Protein AF-A0A9J6B4P1-F1 (afdb_monomer_lite)

Secondary structure (DSSP, 8-state):
-HHHHHHHHHHHHHHHHHHHHHHS------PPP---TTTTSHHHHHH-PPPTTEETTTEEPPPHHHHS-S----------SHHHHHHHHHHHHHHHHHHHHHHHHHHHHHHHHHHHHHHHHHHHHHHHH-TT---S-TTS-------------------

Foldseek 3Di:
DVVVVVVVVVVVVVVVVVVVVVVPPPDDDDDDDPDDPCVPPPCCVVVPDDDVQQDPPPGRHDDVCNVVNPPDPVPVPCPPPPVVVVVVVVVVVVVVVVVVVVVVVVVVVVVVVVVVVVVVVVVVVCCVVPVPDPPDPPPPDDPPPPPDDDDDDDDDDDD

pLDDT: mean 70.78, std 17.65, range [36.22, 98.19]

Radius of gyration: 39.56 Å; chains: 1; bounding box: 67×79×97 Å

Structure (mmCIF, N/CA/C/O backbone):
data_AF-A0A9J6B4P1-F1
#
_entry.id   AF-A0A9J6B4P1-F1
#
loop_
_atom_site.group_PDB
_atom_site.id
_atom_site.type_symbol
_atom_site.label_atom_id
_atom_site.label_alt_id
_atom_site.label_comp_id
_atom_site.label_asym_id
_atom_site.label_entity_id
_atom_site.label_seq_id
_atom_site.pdbx_PDB_ins_code
_atom_site.Cartn_x
_atom_site.Cartn_y
_atom_site.Cartn_z
_atom_site.occupancy
_atom_site.B_iso_or_equiv
_atom_site.auth_seq_id
_atom_site.auth_comp_id
_atom_site.auth_asym_id
_atom_site.auth_atom_id
_atom_site.pdbx_PDB_model_num
ATOM 1 N N . SER A 1 1 ? -18.290 -1.880 8.078 1.00 63.41 1 SER A N 1
ATOM 2 C CA . SER A 1 1 ? -18.119 -3.293 7.691 1.00 63.41 1 SER A CA 1
ATOM 3 C C . SER A 1 1 ? -17.611 -3.440 6.252 1.00 63.41 1 SER A C 1
ATOM 5 O O . SER A 1 1 ? -16.430 -3.691 6.088 1.00 63.41 1 SER A O 1
ATOM 7 N N . LYS A 1 2 ? -18.400 -3.127 5.207 1.00 62.31 2 LYS A N 1
ATOM 8 C CA . LYS A 1 2 ? -18.015 -3.304 3.780 1.00 62.31 2 LYS A CA 1
ATOM 9 C C . LYS A 1 2 ? -16.701 -2.644 3.324 1.00 62.31 2 LYS A C 1
ATOM 11 O O . LYS A 1 2 ? -15.990 -3.224 2.518 1.00 62.31 2 LYS A O 1
ATOM 16 N N . ARG A 1 3 ? -16.349 -1.465 3.849 1.00 57.75 3 ARG A N 1
ATOM 17 C CA . ARG A 1 3 ? -15.090 -0.772 3.502 1.00 57.75 3 ARG A CA 1
ATOM 18 C C . ARG A 1 3 ? -13.832 -1.501 3.985 1.00 57.75 3 ARG A C 1
ATOM 20 O O . ARG A 1 3 ? -12.839 -1.511 3.275 1.00 57.75 3 ARG A O 1
ATOM 27 N N . ILE A 1 4 ? -13.906 -2.136 5.154 1.00 68.06 4 ILE A N 1
ATOM 28 C CA . ILE A 1 4 ? -12.784 -2.874 5.753 1.00 68.06 4 ILE A CA 1
ATOM 29 C C . ILE A 1 4 ? -12.574 -4.188 4.997 1.00 68.06 4 ILE A C 1
ATOM 31 O O . ILE A 1 4 ? -11.451 -4.526 4.649 1.00 68.06 4 ILE A O 1
ATOM 35 N N . SER A 1 5 ? -13.666 -4.883 4.661 1.00 73.00 5 SER A N 1
ATOM 36 C CA . SER A 1 5 ? -13.616 -6.100 3.843 1.00 73.00 5 SER A CA 1
ATOM 37 C C . SER A 1 5 ? -13.019 -5.848 2.457 1.00 73.00 5 SER A C 1
ATOM 39 O O . SER A 1 5 ? -12.259 -6.673 1.968 1.00 73.00 5 SER A O 1
ATOM 41 N N . ASN A 1 6 ? -13.328 -4.700 1.844 1.00 70.06 6 ASN A N 1
ATOM 42 C CA . ASN A 1 6 ? -12.792 -4.353 0.530 1.00 70.06 6 ASN A CA 1
ATOM 43 C C . ASN A 1 6 ? -11.282 -4.077 0.595 1.00 70.06 6 ASN A C 1
ATOM 45 O O . ASN A 1 6 ? -10.540 -4.540 -0.255 1.00 70.06 6 ASN A O 1
ATOM 49 N N . TRP A 1 7 ? -10.817 -3.375 1.632 1.00 79.31 7 TRP A N 1
ATOM 50 C CA . TRP A 1 7 ? -9.393 -3.079 1.804 1.00 79.31 7 TRP A CA 1
ATOM 51 C C . TRP A 1 7 ? -8.553 -4.345 2.030 1.00 79.31 7 TRP A C 1
ATOM 53 O O . TRP A 1 7 ? -7.525 -4.513 1.387 1.00 79.31 7 TRP A O 1
ATOM 63 N N . ILE A 1 8 ? -9.038 -5.278 2.858 1.00 79.12 8 ILE A N 1
ATOM 64 C CA . ILE A 1 8 ? -8.377 -6.577 3.080 1.00 79.12 8 ILE A CA 1
ATOM 65 C C . ILE A 1 8 ? -8.261 -7.373 1.771 1.00 79.12 8 ILE A C 1
ATOM 67 O O . ILE A 1 8 ? -7.238 -8.006 1.532 1.00 79.12 8 ILE A O 1
ATOM 71 N N . TYR A 1 9 ? -9.288 -7.317 0.918 1.00 76.81 9 TYR A N 1
ATOM 72 C CA . TYR A 1 9 ? -9.261 -7.964 -0.391 1.0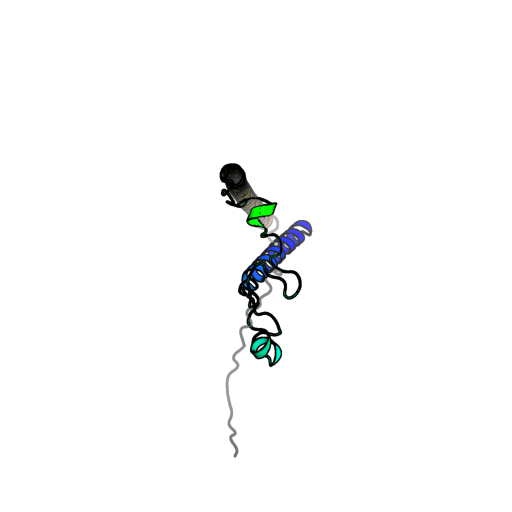0 76.81 9 TYR A CA 1
ATOM 73 C C . TYR A 1 9 ? -8.154 -7.372 -1.276 1.00 76.81 9 TYR A C 1
ATOM 75 O O . TYR A 1 9 ? -7.300 -8.113 -1.737 1.00 76.81 9 TYR A O 1
ATOM 83 N N . TYR A 1 10 ? -8.091 -6.050 -1.452 1.00 76.00 10 TYR A N 1
ATOM 84 C CA . TYR A 1 10 ? -7.055 -5.435 -2.297 1.00 76.00 10 TYR A CA 1
ATOM 85 C C . TYR A 1 10 ? -5.627 -5.739 -1.821 1.00 76.00 10 TYR A C 1
ATOM 87 O O . TYR A 1 10 ? -4.790 -6.130 -2.627 1.00 76.00 10 TYR A O 1
ATOM 95 N N . VAL A 1 11 ? -5.372 -5.657 -0.511 1.00 80.31 11 VAL A N 1
ATOM 96 C CA . VAL A 1 11 ? -4.036 -5.917 0.056 1.00 80.31 11 VAL A CA 1
ATOM 97 C C . VAL A 1 11 ? -3.581 -7.365 -0.171 1.00 80.31 11 VAL A C 1
ATOM 99 O O . VAL A 1 11 ? -2.410 -7.602 -0.450 1.00 80.31 11 VAL A O 1
ATOM 102 N N . PHE A 1 12 ? -4.491 -8.340 -0.074 1.00 81.81 12 PHE A N 1
ATOM 103 C CA . PHE A 1 12 ? -4.149 -9.749 -0.284 1.00 81.81 12 PHE A CA 1
ATOM 104 C C . PHE A 1 12 ? -3.846 -10.059 -1.760 1.00 81.81 12 PHE A C 1
ATOM 106 O O . PHE A 1 12 ? -2.868 -10.736 -2.059 1.00 81.81 12 PHE A O 1
ATOM 113 N N . TYR A 1 13 ? -4.640 -9.510 -2.686 1.00 73.56 13 TYR A N 1
ATOM 114 C CA . TYR A 1 13 ? -4.465 -9.750 -4.123 1.00 73.56 13 TYR A CA 1
ATOM 115 C C . TYR A 1 13 ? -3.193 -9.106 -4.696 1.00 73.56 13 TYR A C 1
ATOM 117 O O . TYR A 1 13 ? -2.545 -9.702 -5.557 1.00 73.56 13 TYR A O 1
ATOM 125 N N . ASP A 1 14 ? -2.804 -7.924 -4.210 1.00 77.50 14 ASP A N 1
ATOM 126 C CA . ASP A 1 14 ? -1.580 -7.257 -4.669 1.00 77.50 14 ASP A CA 1
ATOM 127 C C . ASP A 1 14 ? -0.314 -8.030 -4.258 1.00 77.50 14 ASP A C 1
ATOM 129 O O . ASP A 1 14 ? 0.643 -8.120 -5.032 1.00 77.50 14 ASP A O 1
ATOM 133 N N . GLN A 1 15 ? -0.316 -8.648 -3.071 1.00 75.62 15 GLN A N 1
ATOM 134 C CA . GLN A 1 15 ? 0.819 -9.429 -2.575 1.00 75.62 15 GLN A CA 1
ATOM 135 C C . GLN A 1 15 ? 1.076 -10.687 -3.422 1.00 75.62 15 GLN A C 1
ATOM 137 O O . GLN A 1 15 ? 2.231 -11.010 -3.714 1.00 75.62 15 GLN A O 1
ATOM 142 N N . ASP A 1 16 ? 0.018 -11.376 -3.853 1.00 77.62 16 ASP A N 1
ATOM 143 C CA . ASP A 1 16 ? 0.119 -12.600 -4.657 1.00 77.62 16 ASP A CA 1
ATOM 144 C C . ASP A 1 16 ? 0.665 -12.323 -6.069 1.00 77.62 16 ASP A C 1
ATOM 146 O O . ASP A 1 16 ? 1.534 -13.048 -6.560 1.00 77.62 16 ASP A O 1
ATOM 150 N N . MET A 1 17 ? 0.228 -11.228 -6.698 1.00 75.00 17 MET A N 1
ATOM 151 C CA . MET A 1 17 ? 0.654 -10.845 -8.050 1.00 75.00 17 MET A CA 1
ATOM 152 C C . MET A 1 17 ? 2.141 -10.443 -8.109 1.00 75.00 17 MET A C 1
ATOM 154 O O . MET A 1 17 ? 2.836 -10.705 -9.095 1.00 75.00 17 MET A O 1
ATOM 158 N N . ILE A 1 18 ? 2.661 -9.830 -7.039 1.00 75.50 18 ILE A N 1
ATOM 159 C CA . ILE A 1 18 ? 4.087 -9.488 -6.919 1.00 75.50 18 ILE A CA 1
ATOM 160 C C . ILE A 1 18 ? 4.937 -10.758 -6.787 1.00 75.50 18 ILE A C 1
ATOM 162 O O . ILE A 1 18 ? 5.970 -10.878 -7.449 1.00 75.50 18 ILE A O 1
ATOM 166 N N . ASN A 1 19 ? 4.486 -11.727 -5.989 1.00 74.81 19 ASN A N 1
ATOM 167 C CA . ASN A 1 19 ? 5.190 -12.994 -5.790 1.00 74.81 19 ASN A CA 1
ATOM 168 C C . ASN A 1 19 ? 5.258 -13.831 -7.084 1.00 74.81 19 ASN A C 1
ATOM 170 O O . ASN A 1 19 ? 6.293 -14.432 -7.374 1.00 74.81 19 ASN A O 1
ATOM 174 N N . GLU A 1 20 ? 4.193 -13.833 -7.893 1.00 73.44 20 GLU A N 1
ATOM 175 C CA . GLU A 1 20 ? 4.150 -14.523 -9.191 1.00 73.44 20 GLU A CA 1
ATOM 176 C C . GLU A 1 20 ? 5.164 -13.938 -10.190 1.00 73.44 20 GLU A C 1
ATOM 178 O O . GLU A 1 20 ? 5.909 -14.670 -10.848 1.00 73.44 20 GLU A O 1
ATOM 183 N N . ARG A 1 21 ? 5.242 -12.603 -10.282 1.00 72.38 21 ARG A N 1
ATOM 184 C CA . ARG A 1 21 ? 6.116 -11.912 -11.242 1.00 72.38 21 ARG A CA 1
ATOM 185 C C . ARG A 1 21 ? 7.603 -12.160 -10.981 1.00 72.38 21 ARG A C 1
ATOM 187 O O . ARG A 1 21 ? 8.380 -12.232 -11.931 1.00 72.38 21 ARG A O 1
ATOM 194 N N . MET A 1 22 ? 7.996 -12.297 -9.716 1.00 63.53 22 MET A N 1
ATOM 195 C CA . MET A 1 22 ? 9.394 -12.523 -9.333 1.00 63.53 22 MET A CA 1
ATOM 196 C C . MET A 1 22 ? 9.878 -13.946 -9.649 1.00 63.53 22 MET A C 1
ATOM 198 O O . MET A 1 22 ? 11.074 -14.148 -9.834 1.00 63.53 22 MET A O 1
ATOM 202 N N . ASN A 1 23 ? 8.970 -14.918 -9.773 1.00 64.81 23 ASN A N 1
ATOM 203 C CA . ASN A 1 23 ? 9.303 -16.317 -10.062 1.00 64.81 23 ASN A CA 1
ATOM 204 C C . ASN A 1 23 ? 9.567 -16.577 -11.565 1.00 64.81 23 ASN A C 1
ATOM 206 O O . ASN A 1 23 ? 10.313 -17.476 -11.934 1.00 64.81 23 ASN A O 1
ATOM 210 N N . ASN A 1 24 ? 9.001 -15.759 -12.458 1.00 63.06 24 ASN A N 1
ATOM 211 C CA . ASN A 1 24 ? 9.006 -16.025 -13.904 1.00 63.06 24 ASN A CA 1
ATOM 212 C C . ASN A 1 24 ? 10.179 -15.395 -14.684 1.00 63.06 24 ASN A C 1
ATOM 214 O O . ASN A 1 24 ? 10.224 -15.508 -15.908 1.00 63.06 24 ASN A O 1
ATOM 218 N N . ASN A 1 25 ? 11.119 -14.712 -14.021 1.00 58.91 25 ASN A N 1
ATOM 219 C CA . ASN A 1 25 ? 12.118 -13.874 -14.701 1.00 58.91 25 ASN A CA 1
ATOM 220 C C . ASN A 1 25 ? 13.474 -14.566 -14.985 1.00 58.91 25 ASN A C 1
A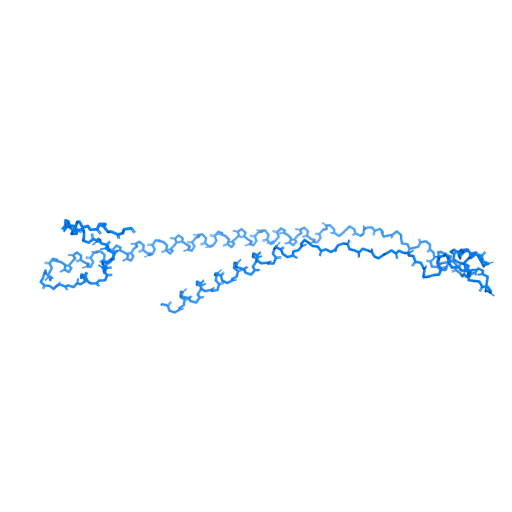TOM 222 O O . ASN A 1 25 ? 14.396 -13.923 -15.486 1.00 58.91 25 ASN A O 1
ATOM 226 N N . GLU A 1 26 ? 13.612 -15.869 -14.717 1.00 55.44 26 GLU A N 1
ATOM 227 C CA . GLU A 1 26 ? 14.833 -16.647 -14.989 1.00 55.44 26 GLU A CA 1
ATOM 228 C C . GLU A 1 26 ? 14.751 -17.463 -16.294 1.00 55.44 26 GLU A C 1
ATOM 230 O O . GLU A 1 26 ? 14.746 -18.691 -16.266 1.00 55.44 26 GLU A O 1
ATOM 235 N N . ARG A 1 27 ? 14.697 -16.809 -17.464 1.00 54.69 27 ARG A N 1
ATOM 236 C CA . ARG A 1 27 ? 15.262 -17.340 -18.731 1.00 54.69 27 ARG A CA 1
ATOM 237 C C . ARG A 1 27 ? 14.957 -16.425 -19.909 1.00 54.69 27 ARG A C 1
ATOM 239 O O . ARG A 1 27 ? 13.808 -16.324 -20.316 1.00 54.69 27 ARG A O 1
ATOM 246 N N . SER A 1 28 ? 16.001 -15.861 -20.517 1.00 52.00 28 SER A N 1
ATOM 247 C CA . SER A 1 28 ? 16.189 -15.854 -21.979 1.00 52.00 28 SER A CA 1
ATOM 248 C C . SER A 1 28 ? 17.413 -15.004 -22.342 1.00 52.00 28 SER A C 1
ATOM 250 O O . SER A 1 28 ? 17.303 -13.809 -22.609 1.00 52.00 28 SER A O 1
ATOM 252 N N . THR A 1 29 ? 18.588 -15.629 -22.388 1.00 48.88 29 THR A N 1
ATOM 253 C CA . THR A 1 29 ? 19.762 -15.102 -23.101 1.00 48.88 29 THR A CA 1
ATOM 254 C C . THR A 1 29 ? 20.108 -16.062 -24.230 1.00 48.88 29 THR A C 1
ATOM 256 O O . THR A 1 29 ? 21.041 -16.846 -24.102 1.00 48.88 29 THR A O 1
ATOM 259 N N . ASP A 1 30 ? 19.352 -15.998 -25.326 1.00 48.00 30 ASP A N 1
ATOM 260 C CA . ASP A 1 30 ? 19.712 -16.645 -26.590 1.00 48.00 30 ASP A CA 1
ATOM 261 C C . ASP A 1 30 ? 20.054 -15.550 -27.610 1.00 48.00 30 ASP A C 1
ATOM 263 O O . ASP A 1 30 ? 19.179 -14.924 -28.209 1.00 48.00 30 ASP A O 1
ATOM 267 N N . GLN A 1 31 ? 21.350 -15.276 -27.785 1.00 49.50 31 GLN A N 1
ATOM 268 C CA . GLN A 1 31 ? 21.839 -14.563 -28.967 1.00 49.50 31 GLN A CA 1
ATOM 269 C C . GLN A 1 31 ? 21.919 -15.548 -30.145 1.00 49.50 31 GLN A C 1
ATOM 271 O O . GLN A 1 31 ? 22.448 -16.648 -29.973 1.00 49.50 31 GLN A O 1
ATOM 276 N N . PRO A 1 32 ? 21.450 -15.182 -31.351 1.00 49.97 32 PRO A N 1
ATOM 277 C CA . PRO A 1 32 ? 21.533 -16.071 -32.500 1.00 49.97 32 PRO A CA 1
ATOM 278 C C . PRO A 1 32 ? 22.982 -16.176 -33.016 1.00 49.97 32 PRO A C 1
ATOM 280 O O . PRO A 1 32 ? 23.708 -15.176 -33.015 1.00 49.97 32 PRO A O 1
ATOM 283 N N . PRO A 1 33 ? 23.415 -17.350 -33.514 1.00 55.28 33 PRO A N 1
ATOM 284 C CA . PRO A 1 33 ? 24.730 -17.508 -34.122 1.00 55.28 33 PRO A CA 1
ATOM 285 C C . PRO A 1 33 ? 24.854 -16.654 -35.386 1.00 55.28 33 PRO A C 1
ATOM 287 O O . PRO A 1 33 ? 24.017 -16.719 -36.286 1.00 55.28 33 PRO A O 1
ATOM 290 N N . GLN A 1 34 ? 25.940 -15.893 -35.487 1.00 57.50 34 GLN A N 1
ATOM 291 C CA . GLN A 1 34 ? 26.285 -15.072 -36.647 1.00 57.50 34 GLN A CA 1
ATOM 292 C C . GLN A 1 34 ? 26.870 -15.929 -37.788 1.00 57.50 34 GLN A C 1
ATOM 294 O O . GLN A 1 34 ? 27.974 -15.672 -38.255 1.00 57.50 34 GLN A O 1
ATOM 299 N N . ASN A 1 35 ? 26.158 -16.971 -38.223 1.00 59.97 35 ASN A N 1
ATOM 300 C CA . ASN A 1 35 ? 26.595 -17.849 -39.311 1.00 59.97 35 ASN A CA 1
ATOM 301 C C . ASN A 1 35 ? 25.700 -17.646 -40.539 1.00 59.97 35 ASN A C 1
ATOM 303 O O . ASN A 1 35 ? 24.478 -17.755 -40.460 1.00 59.97 35 ASN A O 1
ATOM 307 N N . VAL A 1 36 ? 26.318 -17.326 -41.678 1.00 60.66 36 VAL A N 1
ATOM 308 C CA . VAL A 1 36 ? 25.631 -17.162 -42.967 1.00 60.66 36 VAL A CA 1
ATOM 309 C C . VAL A 1 36 ? 25.229 -18.529 -43.535 1.00 60.66 36 VAL A C 1
ATOM 311 O O . VAL A 1 36 ? 25.993 -19.486 -43.460 1.00 60.66 36 VAL A O 1
ATOM 314 N N . SER A 1 37 ? 24.031 -18.625 -44.120 1.00 66.06 37 SER A N 1
ATOM 315 C CA . SER A 1 37 ? 23.377 -19.894 -44.504 1.00 66.06 37 SER A CA 1
ATOM 316 C C . SER A 1 37 ? 24.125 -20.758 -45.539 1.00 66.06 37 SER A C 1
ATOM 318 O O . SER A 1 37 ? 23.737 -21.904 -45.747 1.00 66.06 37 SER A O 1
ATOM 320 N N . TRP A 1 38 ? 25.148 -20.224 -46.204 1.00 66.56 38 TRP A N 1
ATOM 321 C CA . TRP A 1 38 ? 25.919 -20.879 -47.277 1.00 66.56 38 TRP A CA 1
ATOM 322 C C . TRP A 1 38 ? 27.349 -21.249 -46.849 1.00 66.56 38 TRP A C 1
ATOM 324 O O . TRP A 1 38 ? 28.128 -21.775 -47.644 1.00 66.56 38 TRP A O 1
ATOM 334 N N . GLU A 1 39 ? 27.734 -20.972 -45.600 1.00 66.75 39 GLU A N 1
ATOM 335 C CA . GLU A 1 39 ? 29.054 -21.344 -45.088 1.00 66.75 39 GLU A CA 1
ATOM 336 C C . GLU A 1 39 ? 29.184 -22.881 -45.059 1.00 66.75 39 GLU A C 1
ATOM 338 O O . GLU A 1 39 ? 28.521 -23.560 -44.277 1.00 66.75 39 GLU A O 1
ATOM 343 N N . GLY A 1 40 ? 30.032 -23.435 -45.931 1.00 72.19 40 GLY A N 1
ATOM 344 C CA . GLY A 1 40 ? 30.324 -24.875 -45.998 1.00 72.19 40 GLY A CA 1
ATOM 345 C C . GLY A 1 40 ? 29.644 -25.639 -47.139 1.00 72.19 40 GLY A C 1
ATOM 346 O O . GLY A 1 40 ? 29.814 -26.855 -47.229 1.00 72.19 40 GLY A O 1
ATOM 347 N N . ASP A 1 41 ? 28.908 -24.961 -48.021 1.00 75.00 41 ASP A N 1
ATOM 348 C CA . ASP A 1 41 ? 28.325 -25.584 -49.209 1.00 75.00 41 ASP A CA 1
ATOM 349 C C . ASP A 1 41 ? 29.317 -25.689 -50.394 1.00 75.00 41 ASP A C 1
ATOM 351 O O . ASP A 1 41 ? 30.469 -25.246 -50.356 1.00 75.00 41 ASP A O 1
ATOM 355 N N . MET A 1 42 ? 28.883 -26.318 -51.491 1.00 77.12 42 MET A N 1
ATOM 356 C CA . MET A 1 42 ? 29.713 -26.468 -52.694 1.00 77.12 42 MET A CA 1
ATOM 357 C C . MET A 1 42 ? 30.126 -25.110 -53.293 1.00 77.12 42 MET A C 1
ATOM 359 O O . MET A 1 42 ? 31.201 -24.999 -53.890 1.00 77.12 42 MET A O 1
ATOM 363 N N . TYR A 1 43 ? 29.303 -24.073 -53.119 1.00 72.19 43 TYR A N 1
ATOM 364 C CA . TYR A 1 43 ? 29.569 -22.734 -53.630 1.00 72.19 43 TYR A CA 1
ATOM 365 C C . TYR A 1 43 ? 30.634 -22.014 -52.799 1.00 72.19 43 TYR A C 1
ATOM 367 O O . TYR A 1 43 ? 31.472 -21.326 -53.387 1.00 72.19 43 TYR A O 1
ATOM 375 N N . SER A 1 44 ? 30.690 -22.220 -51.479 1.00 74.94 44 SER A N 1
ATOM 376 C CA . SER A 1 44 ? 31.757 -21.674 -50.631 1.00 74.94 44 SER A CA 1
ATOM 377 C C . SER A 1 44 ? 33.127 -22.265 -50.984 1.00 74.94 44 SER A C 1
ATOM 379 O O . SER A 1 44 ? 34.128 -21.550 -50.967 1.00 74.94 44 SER A O 1
ATOM 381 N N . LYS A 1 45 ? 33.188 -23.535 -51.414 1.00 76.31 45 LYS A N 1
ATOM 382 C CA . LYS A 1 45 ? 34.439 -24.177 -51.858 1.00 76.31 45 LYS A CA 1
ATOM 383 C C . LYS A 1 45 ? 34.969 -23.620 -53.180 1.00 76.31 45 LYS A C 1
ATOM 385 O O . LYS A 1 45 ? 36.178 -23.473 -53.339 1.00 76.31 45 LYS A O 1
ATOM 390 N N . VAL A 1 46 ? 34.079 -23.341 -54.133 1.00 74.12 46 VAL A N 1
ATOM 391 C CA . VAL A 1 46 ? 34.464 -22.834 -55.462 1.00 74.12 46 VAL A CA 1
ATOM 392 C C . VAL A 1 46 ? 34.736 -21.335 -55.423 1.00 74.12 46 VAL A C 1
ATOM 394 O O . VAL A 1 46 ? 35.681 -20.857 -56.045 1.00 74.12 46 VAL A O 1
ATOM 397 N N . LEU A 1 47 ? 33.906 -20.584 -54.701 1.00 72.56 47 LEU A N 1
ATOM 398 C CA . LEU A 1 47 ? 33.937 -19.128 -54.726 1.00 72.56 47 LEU A CA 1
ATOM 399 C C . LEU A 1 47 ? 34.679 -18.506 -53.529 1.00 72.56 47 LEU A C 1
ATOM 401 O O . LEU A 1 47 ? 34.914 -17.293 -53.523 1.00 72.56 47 LEU A O 1
ATOM 405 N N . GLY A 1 48 ? 35.043 -19.318 -52.534 1.00 73.38 48 GLY A N 1
ATOM 406 C CA . GLY A 1 48 ? 35.715 -18.903 -51.305 1.00 73.38 48 GLY A CA 1
ATOM 407 C C . GLY A 1 48 ? 34.828 -18.092 -50.355 1.00 73.38 48 GLY A C 1
ATOM 408 O O . GLY A 1 48 ? 33.719 -17.672 -50.700 1.00 73.38 48 GLY A O 1
ATOM 409 N N . ASN A 1 49 ? 35.353 -17.836 -49.155 1.00 73.19 49 ASN A N 1
ATOM 410 C CA . ASN A 1 49 ? 34.690 -17.017 -48.141 1.00 73.19 49 ASN A CA 1
ATOM 411 C C . ASN A 1 49 ? 34.606 -15.549 -48.583 1.00 73.19 49 ASN A C 1
ATOM 413 O O . ASN A 1 49 ? 35.554 -14.991 -49.148 1.00 73.19 49 ASN A O 1
ATOM 417 N N . GLU A 1 50 ? 33.474 -14.910 -48.297 1.00 70.31 50 GLU A N 1
ATOM 418 C CA . GLU A 1 50 ? 33.280 -13.491 -48.582 1.00 70.31 50 GLU A CA 1
ATOM 419 C C . GLU A 1 50 ? 34.122 -12.633 -47.625 1.00 70.31 50 GLU A C 1
ATOM 421 O O . GLU A 1 50 ? 34.156 -12.852 -46.412 1.00 70.31 50 GLU A O 1
ATOM 426 N N . LYS A 1 51 ? 34.850 -11.653 -48.172 1.00 70.50 51 LYS A N 1
ATOM 427 C CA . LYS A 1 51 ? 35.668 -10.730 -47.375 1.00 70.50 51 LYS A CA 1
ATOM 428 C C . LYS A 1 51 ? 34.817 -9.527 -46.988 1.00 70.50 51 LYS A C 1
ATOM 430 O O . LYS A 1 51 ? 34.107 -8.977 -47.825 1.00 70.50 51 LYS A O 1
ATOM 435 N N . ARG A 1 52 ? 34.918 -9.067 -45.737 1.00 67.00 52 ARG A N 1
ATOM 436 C CA . ARG A 1 52 ? 34.191 -7.869 -45.277 1.00 67.00 52 ARG A CA 1
ATOM 437 C C . ARG A 1 52 ? 34.479 -6.683 -46.207 1.00 67.00 52 ARG A C 1
ATOM 439 O O . ARG A 1 52 ? 35.640 -6.362 -46.447 1.00 67.00 52 ARG A O 1
ATOM 446 N N . GLY A 1 53 ? 33.422 -6.053 -46.718 1.00 67.12 53 GLY A N 1
ATOM 447 C CA . GLY A 1 53 ? 33.518 -4.924 -47.651 1.00 67.12 53 GLY A CA 1
ATOM 448 C C . GLY A 1 53 ? 33.784 -5.305 -49.112 1.00 67.12 53 GLY A C 1
ATOM 449 O O . GLY A 1 53 ? 33.954 -4.413 -49.933 1.00 67.12 53 GLY A O 1
ATOM 450 N N . TYR A 1 54 ? 33.808 -6.592 -49.467 1.00 66.62 54 TYR A N 1
ATOM 451 C CA . TYR A 1 54 ? 33.925 -7.050 -50.853 1.00 66.62 54 TYR A CA 1
ATOM 452 C C . TYR A 1 54 ? 32.637 -7.735 -51.283 1.00 66.62 54 TYR A C 1
ATOM 454 O O . TYR A 1 54 ? 32.300 -8.781 -50.740 1.00 66.62 54 TYR A O 1
ATOM 462 N N . VAL A 1 55 ? 31.970 -7.185 -52.297 1.00 70.69 55 VAL A N 1
ATOM 463 C CA . VAL A 1 55 ? 30.830 -7.848 -52.938 1.00 70.69 55 VAL A CA 1
ATOM 464 C C . VAL A 1 55 ? 31.331 -8.515 -54.215 1.00 70.69 55 VAL A C 1
ATOM 466 O O . VAL A 1 55 ? 31.908 -7.867 -55.097 1.00 70.69 55 VAL A O 1
ATOM 469 N N . ARG A 1 56 ? 31.151 -9.837 -54.316 1.00 71.94 56 ARG A N 1
ATOM 470 C CA . ARG A 1 56 ? 31.619 -10.624 -55.468 1.00 71.94 56 ARG A CA 1
ATOM 471 C C . ARG A 1 56 ? 31.016 -10.069 -56.768 1.00 71.94 56 ARG A C 1
ATOM 473 O O . ARG A 1 56 ? 29.810 -9.896 -56.871 1.00 71.94 56 ARG A O 1
ATOM 480 N N . GLY A 1 57 ? 31.867 -9.781 -57.754 1.00 69.00 57 GLY A N 1
ATOM 481 C CA . GLY A 1 57 ? 31.463 -9.211 -59.049 1.00 69.00 57 GLY A CA 1
ATOM 482 C C . GLY A 1 57 ? 31.334 -7.683 -59.092 1.00 69.00 57 GLY A C 1
ATOM 483 O O . GLY A 1 57 ? 31.242 -7.136 -60.184 1.00 69.00 57 GLY A O 1
ATOM 484 N N . LEU A 1 58 ? 31.385 -6.992 -57.945 1.00 69.56 58 LEU A N 1
ATOM 485 C CA . LEU A 1 58 ? 31.258 -5.527 -57.861 1.00 69.56 58 LEU A CA 1
ATOM 486 C C . LEU A 1 58 ? 32.501 -4.831 -57.274 1.00 69.56 58 LEU A C 1
ATOM 488 O O . LEU A 1 58 ? 32.624 -3.613 -57.367 1.00 69.56 58 LEU A O 1
ATOM 492 N N . GLY A 1 59 ? 33.448 -5.594 -56.718 1.00 68.81 59 GLY A N 1
ATOM 493 C CA . GLY A 1 59 ? 34.699 -5.072 -56.163 1.00 68.81 59 GLY A CA 1
ATOM 494 C C . GLY A 1 59 ? 34.583 -4.675 -54.688 1.00 68.81 59 GLY A C 1
ATOM 495 O O . GLY A 1 59 ? 33.745 -5.200 -53.951 1.00 68.81 59 GLY A O 1
ATOM 496 N N . LEU A 1 60 ? 35.475 -3.783 -54.246 1.00 68.69 60 LEU A N 1
ATOM 497 C CA . LEU A 1 60 ? 35.416 -3.176 -52.917 1.00 68.69 60 LEU A CA 1
ATOM 498 C C . LEU A 1 60 ? 34.156 -2.314 -52.820 1.00 68.69 60 LEU A C 1
ATOM 500 O O . LEU A 1 60 ? 34.095 -1.224 -53.388 1.00 68.69 60 LEU A O 1
ATOM 504 N N . GLY A 1 61 ? 33.159 -2.807 -52.092 1.00 67.19 61 GLY A N 1
ATOM 505 C CA . GLY A 1 61 ? 32.069 -1.968 -51.627 1.00 67.19 61 GLY A CA 1
ATOM 506 C C . GLY A 1 61 ? 32.629 -0.906 -50.680 1.00 67.19 61 GLY A C 1
ATOM 507 O O . GLY A 1 61 ? 33.660 -1.124 -50.033 1.00 67.19 61 GLY A O 1
ATOM 508 N N . PRO A 1 62 ? 31.996 0.268 -50.593 1.00 63.81 62 PRO A N 1
ATOM 509 C CA . PRO A 1 62 ? 32.498 1.312 -49.725 1.00 63.81 62 PRO A CA 1
ATOM 510 C C . PRO A 1 62 ? 32.549 0.814 -48.274 1.00 63.81 62 PRO A C 1
ATOM 512 O O . PRO A 1 62 ? 31.559 0.326 -47.728 1.00 63.81 62 PRO A O 1
ATOM 515 N N . ILE A 1 63 ? 33.724 0.921 -47.650 1.00 64.38 63 ILE A N 1
ATOM 516 C CA . ILE A 1 63 ? 33.911 0.519 -46.257 1.00 64.38 63 ILE A CA 1
ATOM 517 C C . ILE A 1 63 ? 33.139 1.526 -45.391 1.00 64.38 63 ILE A C 1
ATOM 519 O O . ILE A 1 63 ? 33.409 2.726 -45.494 1.00 64.38 63 ILE A O 1
ATOM 523 N N . PRO A 1 64 ? 32.211 1.086 -44.521 1.00 61.06 64 PRO A N 1
ATOM 524 C CA . PRO A 1 64 ? 31.385 2.001 -43.737 1.00 61.06 64 PRO A CA 1
ATOM 525 C C . PRO A 1 64 ? 32.190 3.022 -42.917 1.00 61.06 64 PRO A C 1
ATOM 527 O O . PRO A 1 64 ? 31.792 4.177 -42.825 1.00 61.06 64 PRO A O 1
ATOM 530 N N . SER A 1 65 ? 33.363 2.646 -42.395 1.00 63.53 65 SER A N 1
ATOM 531 C CA . SER A 1 65 ? 34.260 3.560 -41.668 1.00 63.53 65 SER A CA 1
ATOM 532 C C . SER A 1 65 ? 34.887 4.650 -42.544 1.00 63.53 65 SER A C 1
ATOM 534 O O . SER A 1 65 ? 35.267 5.697 -42.030 1.00 63.53 65 SER A O 1
ATOM 536 N N . VAL A 1 66 ? 34.985 4.432 -43.857 1.00 62.81 66 VAL A N 1
ATOM 537 C CA . VAL A 1 66 ? 35.473 5.421 -44.829 1.00 62.81 66 VAL A CA 1
ATOM 538 C C . VAL A 1 66 ? 34.346 6.370 -45.242 1.00 62.81 66 VAL A C 1
ATOM 540 O O . VAL A 1 66 ? 34.596 7.559 -45.413 1.00 62.81 66 VAL A O 1
ATOM 543 N N . LEU A 1 67 ? 33.106 5.877 -45.356 1.00 63.78 67 LEU A N 1
ATOM 544 C CA . LEU A 1 67 ? 31.947 6.716 -45.693 1.00 63.78 67 LEU A CA 1
ATOM 545 C C . LEU A 1 67 ? 31.434 7.555 -44.518 1.00 63.78 67 LEU A C 1
ATOM 547 O O . LEU A 1 67 ? 31.092 8.719 -44.704 1.00 63.78 67 LEU A O 1
ATOM 551 N N . TRP A 1 68 ? 31.364 6.975 -43.320 1.00 69.50 68 TRP A N 1
ATOM 552 C CA . TRP A 1 68 ? 30.763 7.613 -42.142 1.00 69.50 68 TRP A CA 1
ATOM 553 C C . TRP A 1 68 ? 31.790 8.025 -41.075 1.00 69.50 68 TRP A C 1
ATOM 555 O O . TRP A 1 68 ? 31.422 8.596 -40.045 1.00 69.50 68 TRP A O 1
ATOM 565 N N . GLY A 1 69 ? 33.084 7.806 -41.339 1.00 65.38 69 GLY A N 1
ATOM 566 C CA . GLY A 1 69 ? 34.158 7.981 -40.363 1.00 65.38 69 GLY A CA 1
ATOM 567 C C . GLY A 1 69 ? 34.118 6.911 -39.268 1.00 65.38 69 GLY A C 1
ATOM 568 O O . GLY A 1 69 ? 33.131 6.192 -39.101 1.00 65.38 69 GLY A O 1
ATOM 569 N N . SER A 1 70 ? 35.183 6.811 -38.472 1.00 63.44 70 SER A N 1
ATOM 570 C CA . SER A 1 70 ? 35.182 6.032 -37.226 1.00 63.44 70 SER A CA 1
ATOM 571 C C . SER A 1 70 ? 34.282 6.714 -36.191 1.00 63.44 70 SER A C 1
ATOM 573 O O . SER A 1 70 ? 34.766 7.372 -35.274 1.00 63.44 70 SER A O 1
ATOM 575 N N . LYS A 1 71 ? 32.962 6.618 -36.354 1.00 64.12 71 LYS A N 1
ATOM 576 C CA . LYS A 1 71 ? 31.989 7.170 -35.410 1.00 64.12 71 LYS A CA 1
ATOM 577 C C . LYS A 1 71 ? 31.138 6.061 -34.820 1.00 64.12 71 LYS A C 1
ATOM 579 O O . LYS A 1 71 ? 30.001 5.859 -35.214 1.00 64.12 71 LYS A O 1
ATOM 584 N N . SER A 1 72 ? 31.719 5.377 -33.845 1.00 58.22 72 SER A N 1
ATOM 585 C CA . SER A 1 72 ? 31.025 5.085 -32.592 1.00 58.22 72 SER A CA 1
ATOM 586 C C . SER A 1 72 ? 32.064 4.632 -31.569 1.00 58.22 72 SER A C 1
ATOM 588 O O . SER A 1 72 ? 32.161 3.456 -31.225 1.00 58.22 72 SER A O 1
ATOM 590 N N . SER A 1 73 ? 32.836 5.578 -31.031 1.00 56.56 73 SER A N 1
ATOM 591 C CA . SER A 1 73 ? 32.947 5.511 -29.580 1.00 56.56 73 SER A CA 1
ATOM 592 C C . SER A 1 73 ? 31.525 5.787 -29.119 1.00 56.56 73 SER A C 1
ATOM 594 O O . SER A 1 73 ? 31.025 6.897 -29.310 1.00 56.56 73 SER A O 1
ATOM 596 N N . VAL A 1 74 ? 30.832 4.763 -28.624 1.00 56.69 74 VAL A N 1
ATOM 597 C CA . VAL A 1 74 ? 29.789 5.012 -27.634 1.00 56.69 74 VAL A CA 1
ATOM 598 C C . VAL A 1 74 ? 30.573 5.555 -26.451 1.00 56.69 74 VAL A C 1
ATOM 600 O O . VAL A 1 74 ? 30.980 4.818 -25.558 1.00 56.69 74 VAL A O 1
ATOM 603 N N . GLU A 1 75 ? 30.927 6.836 -26.539 1.00 46.84 75 GLU A N 1
ATOM 604 C CA . GLU A 1 75 ? 31.339 7.599 -25.390 1.00 46.84 75 GLU A CA 1
ATOM 605 C C . GLU A 1 75 ? 30.136 7.471 -24.484 1.00 46.84 75 GLU A C 1
ATOM 607 O O . GLU A 1 75 ? 29.028 7.885 -24.834 1.00 46.84 75 GLU A O 1
ATOM 612 N N . ASN A 1 76 ? 30.343 6.676 -23.443 1.00 52.72 76 ASN A N 1
ATOM 613 C CA . ASN A 1 76 ? 29.378 6.368 -22.425 1.00 52.72 76 ASN A CA 1
ATOM 614 C C . ASN A 1 76 ? 28.926 7.735 -21.924 1.00 52.72 76 ASN A C 1
ATOM 616 O O . ASN A 1 76 ? 29.662 8.388 -21.187 1.00 52.72 76 ASN A O 1
ATOM 620 N N . ILE A 1 77 ? 27.803 8.239 -22.447 1.00 53.81 77 ILE A N 1
ATOM 621 C CA . ILE A 1 77 ? 27.190 9.446 -21.925 1.00 53.81 77 ILE A CA 1
ATOM 622 C C . ILE A 1 77 ? 26.866 9.014 -20.513 1.00 53.81 77 ILE A C 1
ATOM 624 O O . ILE A 1 77 ? 25.973 8.193 -20.316 1.00 53.81 77 ILE A O 1
ATOM 628 N N . VAL A 1 78 ? 27.700 9.454 -19.578 1.00 57.22 78 VAL A N 1
ATOM 629 C CA . VAL A 1 78 ? 27.577 9.202 -18.154 1.00 57.22 78 VAL A CA 1
ATOM 630 C C . VAL A 1 78 ? 26.187 9.702 -17.777 1.00 57.22 78 VAL A C 1
ATOM 632 O O . VAL A 1 78 ? 25.955 10.888 -17.558 1.00 57.22 78 VAL A O 1
ATOM 635 N N . LEU A 1 79 ? 25.223 8.787 -17.807 1.00 53.72 79 LEU A N 1
ATOM 636 C CA . LEU A 1 79 ? 23.842 8.978 -17.397 1.00 53.72 79 LEU A CA 1
ATOM 637 C C . LEU A 1 79 ? 23.804 8.805 -15.877 1.00 53.72 79 LEU A C 1
ATOM 639 O O . LEU A 1 79 ? 23.107 7.937 -15.364 1.00 53.72 79 LEU A O 1
ATOM 643 N N . GLU A 1 80 ? 24.627 9.554 -15.147 1.00 52.59 80 GLU A N 1
ATOM 644 C CA . GLU A 1 80 ? 24.900 9.234 -13.738 1.00 52.59 80 GLU A CA 1
ATOM 645 C C . GLU A 1 80 ? 24.389 10.289 -12.747 1.00 52.59 80 GLU A C 1
ATOM 647 O O . GLU A 1 80 ? 24.382 10.043 -11.546 1.00 52.59 80 GLU A O 1
ATOM 652 N N . ASP A 1 81 ? 23.795 11.391 -13.223 1.00 55.47 81 ASP A N 1
ATOM 653 C CA . ASP A 1 81 ? 23.315 12.455 -12.323 1.00 55.47 81 ASP A CA 1
ATOM 654 C C . ASP A 1 81 ? 21.785 12.558 -12.185 1.00 55.47 81 ASP A C 1
ATOM 656 O O . ASP A 1 81 ? 21.285 13.089 -11.187 1.00 55.47 81 ASP A O 1
ATOM 660 N N . SER A 1 82 ? 20.998 12.065 -13.152 1.00 56.41 82 SER A N 1
ATOM 661 C CA . SER A 1 82 ? 19.526 12.149 -13.082 1.00 56.41 82 SER A CA 1
ATOM 662 C C . SER A 1 82 ? 18.891 10.963 -12.356 1.00 56.41 82 SER A C 1
ATOM 664 O O . SER A 1 82 ? 17.929 11.156 -11.613 1.00 56.41 82 SER A O 1
ATOM 666 N N . SER A 1 83 ? 19.432 9.754 -12.544 1.00 59.47 83 SER A N 1
ATOM 667 C CA . SER A 1 83 ? 18.918 8.519 -11.935 1.00 59.47 83 SER A CA 1
ATOM 668 C C . SER A 1 83 ? 19.034 8.561 -10.407 1.00 59.47 83 SER A C 1
ATOM 670 O O . SER A 1 83 ? 18.056 8.330 -9.699 1.00 59.47 83 SER A O 1
ATOM 672 N N . ASN A 1 84 ? 20.183 9.008 -9.891 1.00 73.31 84 ASN A N 1
ATOM 673 C CA . ASN A 1 84 ? 20.456 9.111 -8.455 1.00 73.31 84 ASN A CA 1
ATOM 674 C C . ASN A 1 84 ? 19.454 10.035 -7.726 1.00 73.31 84 ASN A C 1
ATOM 676 O O . ASN A 1 84 ? 18.905 9.684 -6.687 1.00 73.31 84 ASN A O 1
ATOM 680 N N . LYS A 1 85 ? 19.107 11.185 -8.321 1.00 80.94 85 LYS A N 1
ATOM 681 C CA . LYS A 1 85 ? 18.126 12.121 -7.736 1.00 80.94 85 LYS A CA 1
ATOM 682 C C . LYS A 1 85 ? 16.695 11.586 -7.718 1.00 80.94 85 LYS A C 1
ATOM 684 O O . LYS A 1 85 ? 15.886 12.031 -6.908 1.00 80.94 85 LYS A O 1
ATOM 689 N N . VAL A 1 86 ? 16.333 10.716 -8.659 1.00 85.75 86 VAL A N 1
ATOM 690 C CA . VAL A 1 86 ? 15.012 10.070 -8.660 1.00 85.75 86 VAL A CA 1
ATOM 691 C C . VAL A 1 86 ? 14.970 8.989 -7.589 1.00 85.75 86 VAL A C 1
ATOM 693 O O . VAL A 1 86 ? 14.023 8.972 -6.812 1.00 85.75 86 VAL A O 1
ATOM 696 N N . VAL A 1 87 ? 16.020 8.172 -7.487 1.00 88.75 87 VAL A N 1
ATOM 697 C CA . VAL A 1 87 ? 16.141 7.133 -6.455 1.00 88.75 87 VAL A CA 1
ATOM 698 C C . VAL A 1 87 ? 16.078 7.737 -5.050 1.00 88.75 87 VAL A C 1
ATOM 700 O O . VAL A 1 87 ? 15.223 7.331 -4.275 1.00 88.75 87 VAL A O 1
ATOM 703 N N . GLN A 1 88 ? 16.853 8.787 -4.757 1.00 90.56 88 GLN A N 1
ATOM 704 C CA . GLN A 1 88 ? 16.821 9.445 -3.440 1.00 90.56 88 GLN A CA 1
ATOM 705 C C . GLN A 1 88 ? 15.442 10.008 -3.072 1.00 90.56 88 GLN A C 1
ATOM 707 O O . GLN A 1 88 ? 15.030 9.947 -1.917 1.00 90.56 88 GLN A O 1
ATOM 712 N N . ARG A 1 89 ? 14.711 10.565 -4.047 1.00 93.44 89 ARG A N 1
ATOM 713 C CA . ARG A 1 89 ? 13.351 11.073 -3.808 1.00 93.44 89 ARG A CA 1
ATOM 714 C C . ARG A 1 89 ? 12.370 9.952 -3.501 1.00 93.44 89 ARG A C 1
ATOM 716 O O . ARG A 1 89 ? 11.546 10.116 -2.612 1.00 93.44 89 ARG A O 1
ATOM 723 N N . LEU A 1 90 ? 12.472 8.837 -4.222 1.00 94.38 90 LEU A N 1
ATOM 724 C CA . LEU A 1 90 ? 11.634 7.668 -3.974 1.00 94.38 90 LEU A CA 1
ATOM 725 C C . LEU A 1 90 ? 11.947 7.042 -2.612 1.00 94.38 90 LEU A C 1
ATOM 727 O O . LEU A 1 90 ? 11.025 6.714 -1.879 1.00 94.38 90 LEU A O 1
ATOM 731 N N . GLU A 1 91 ? 13.223 6.930 -2.240 1.00 95.06 91 GLU A N 1
ATOM 732 C CA . GLU A 1 91 ? 13.631 6.458 -0.911 1.00 95.06 91 GLU A CA 1
ATOM 733 C C . GLU A 1 91 ? 13.068 7.355 0.198 1.00 95.06 91 GLU A C 1
ATOM 735 O O . GLU A 1 91 ? 12.497 6.855 1.165 1.00 95.06 91 GLU A O 1
ATOM 740 N N . GLN A 1 92 ? 13.150 8.679 0.031 1.00 96.69 92 GLN A N 1
ATOM 741 C CA . GLN A 1 92 ? 12.559 9.628 0.973 1.00 96.69 92 GLN A CA 1
ATOM 742 C C . GLN A 1 92 ? 11.034 9.453 1.081 1.00 96.69 92 GLN A C 1
ATOM 744 O O . GLN A 1 92 ? 10.502 9.390 2.188 1.00 96.69 92 GLN A O 1
ATOM 749 N N . GLU A 1 93 ? 10.331 9.345 -0.047 1.00 96.00 93 GLU A N 1
ATOM 750 C CA . GLU A 1 93 ? 8.876 9.158 -0.070 1.00 96.00 93 GLU A CA 1
ATOM 751 C C . GLU A 1 93 ? 8.458 7.842 0.600 1.00 96.00 93 GLU A C 1
ATOM 753 O O . GLU A 1 93 ? 7.498 7.828 1.369 1.00 96.00 93 GLU A O 1
ATOM 758 N N . ILE A 1 94 ? 9.213 6.758 0.390 1.00 97.19 94 ILE A N 1
ATOM 759 C CA . ILE A 1 94 ? 8.998 5.478 1.079 1.00 97.19 94 ILE A CA 1
ATOM 760 C C . ILE A 1 94 ? 9.118 5.666 2.592 1.00 97.19 94 ILE A C 1
ATOM 762 O O . ILE A 1 94 ? 8.204 5.283 3.318 1.00 97.19 94 ILE A O 1
ATOM 766 N N . THR A 1 95 ? 10.187 6.312 3.072 1.00 96.94 95 THR A N 1
ATOM 767 C CA . THR A 1 95 ? 10.371 6.518 4.519 1.00 96.94 95 THR A CA 1
ATOM 768 C C . THR A 1 95 ? 9.267 7.379 5.142 1.00 96.94 95 THR A C 1
ATOM 770 O O . THR A 1 95 ? 8.783 7.064 6.227 1.00 96.94 95 THR A O 1
ATOM 773 N N . GLU A 1 96 ? 8.807 8.424 4.445 1.00 97.19 96 GLU A N 1
ATOM 774 C CA . GLU A 1 96 ? 7.708 9.276 4.918 1.00 97.19 96 GLU A CA 1
ATOM 775 C C . GLU A 1 96 ? 6.376 8.508 4.972 1.00 97.19 96 GLU A C 1
ATOM 777 O O . GLU A 1 96 ? 5.575 8.689 5.894 1.00 97.19 96 GLU A O 1
ATOM 782 N N . LEU A 1 97 ? 6.119 7.644 3.986 1.00 97.50 97 LEU A N 1
ATOM 783 C CA . LEU A 1 97 ? 4.920 6.809 3.954 1.00 97.50 97 LEU A CA 1
ATOM 784 C C . LEU A 1 97 ? 4.931 5.747 5.058 1.00 97.50 97 LEU A C 1
ATOM 786 O O . LEU A 1 97 ? 3.897 5.539 5.695 1.00 97.50 97 LEU A O 1
ATOM 790 N N . GLU A 1 98 ? 6.076 5.117 5.319 1.00 96.56 98 GLU A N 1
ATOM 791 C CA . GLU A 1 98 ? 6.237 4.151 6.411 1.00 96.56 98 GLU A CA 1
ATOM 792 C C . GLU A 1 98 ? 5.981 4.793 7.782 1.00 96.56 98 GLU A C 1
ATOM 794 O O . GLU A 1 98 ? 5.253 4.227 8.604 1.00 96.56 98 GLU A O 1
ATOM 799 N N . GLU A 1 99 ? 6.511 5.998 8.020 1.00 97.44 99 GLU A N 1
ATOM 800 C CA . GLU A 1 99 ? 6.289 6.743 9.264 1.00 97.44 99 GLU A CA 1
ATOM 801 C C . GLU A 1 99 ? 4.801 7.068 9.460 1.00 97.44 99 GLU A C 1
ATOM 803 O O . GLU A 1 99 ? 4.220 6.715 10.491 1.00 97.44 99 GLU A O 1
ATOM 808 N N . LYS A 1 100 ? 4.145 7.637 8.438 1.00 97.19 100 LYS A N 1
ATOM 809 C CA . LYS A 1 100 ? 2.703 7.941 8.475 1.00 97.19 100 LYS A CA 1
ATOM 810 C C . LYS A 1 100 ? 1.853 6.700 8.718 1.00 97.19 100 LYS A C 1
ATOM 812 O O . LYS A 1 100 ? 0.900 6.743 9.498 1.00 97.19 100 LYS A O 1
ATOM 817 N N . GLN A 1 101 ? 2.184 5.590 8.061 1.00 96.25 101 GLN A N 1
ATOM 818 C CA . GLN A 1 101 ? 1.466 4.335 8.245 1.00 96.25 101 GLN A CA 1
ATOM 819 C C . GLN A 1 101 ? 1.609 3.830 9.685 1.00 96.25 101 GLN A C 1
ATOM 821 O O . GLN A 1 101 ? 0.631 3.370 10.279 1.00 96.25 101 GLN A O 1
ATOM 826 N N . ASN A 1 102 ? 2.805 3.931 10.266 1.00 97.44 102 ASN A N 1
ATOM 827 C CA . ASN A 1 102 ? 3.034 3.506 11.639 1.00 97.44 102 ASN A CA 1
ATOM 828 C C . ASN A 1 102 ? 2.266 4.382 12.648 1.00 97.44 102 ASN A C 1
ATOM 830 O O . ASN A 1 102 ? 1.615 3.848 13.550 1.00 97.44 102 ASN A O 1
ATOM 834 N N . GLU A 1 103 ? 2.255 5.705 12.456 1.00 97.25 103 GLU A N 1
ATOM 835 C CA . GLU A 1 103 ? 1.447 6.632 13.262 1.00 97.25 103 GLU A CA 1
ATOM 836 C C . GLU A 1 103 ? -0.054 6.307 13.192 1.00 97.25 103 GLU A C 1
ATOM 838 O O . GLU A 1 103 ? -0.741 6.252 14.219 1.00 97.25 103 GLU A O 1
ATOM 843 N N . GLU A 1 104 ? -0.576 6.043 11.990 1.00 95.75 104 GLU A N 1
ATOM 844 C CA . GLU A 1 104 ? -1.985 5.693 11.794 1.00 95.75 104 GLU A CA 1
ATOM 845 C C . GLU A 1 104 ? -2.339 4.360 12.473 1.00 95.75 104 GLU A C 1
ATOM 847 O O . GLU A 1 104 ? -3.371 4.252 13.150 1.00 95.75 104 GLU A O 1
ATOM 852 N N . ILE A 1 105 ? -1.466 3.354 12.359 1.00 97.06 105 ILE A N 1
ATOM 853 C CA . ILE A 1 105 ? -1.621 2.059 13.033 1.00 97.06 105 ILE A CA 1
ATOM 854 C C . ILE A 1 105 ? -1.688 2.247 14.552 1.00 97.06 105 ILE A C 1
ATOM 856 O O . ILE A 1 105 ? -2.541 1.640 15.214 1.00 97.06 105 ILE A O 1
ATOM 860 N N . ASP A 1 106 ? -0.826 3.081 15.125 1.00 98.19 106 ASP A N 1
ATOM 861 C CA . ASP A 1 106 ? -0.795 3.309 16.567 1.00 98.19 106 ASP A CA 1
ATOM 862 C C . ASP A 1 106 ? -2.026 4.074 17.063 1.00 98.19 106 ASP A C 1
ATOM 864 O O . ASP A 1 106 ? -2.628 3.690 18.080 1.00 98.19 106 ASP A O 1
ATOM 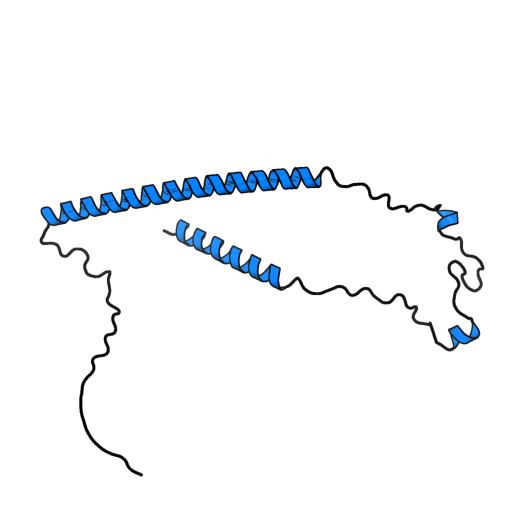868 N N . LEU A 1 107 ? -2.500 5.062 16.299 1.00 97.69 107 LEU A N 1
ATOM 869 C CA . LEU A 1 107 ? -3.767 5.740 16.570 1.00 97.69 107 LEU A CA 1
ATOM 870 C C . LEU A 1 107 ? -4.950 4.760 16.517 1.00 97.69 107 LEU A C 1
ATOM 872 O O . LEU A 1 107 ? -5.828 4.774 17.391 1.00 97.69 107 LEU A O 1
ATOM 876 N N . MET A 1 108 ? -4.972 3.866 15.526 1.00 96.88 108 MET A N 1
ATOM 877 C CA . MET A 1 108 ? -6.015 2.852 15.390 1.00 96.88 108 MET A CA 1
ATOM 878 C C . MET A 1 108 ? -6.005 1.871 16.571 1.00 96.88 108 MET A C 1
ATOM 880 O O . MET A 1 108 ? -7.061 1.609 17.160 1.00 96.88 108 MET A O 1
ATOM 884 N N . LYS A 1 109 ? -4.826 1.395 16.995 1.00 97.81 109 LYS A N 1
ATOM 885 C CA . LYS A 1 109 ? -4.668 0.546 18.190 1.00 97.81 109 LYS A CA 1
ATOM 886 C C . LYS A 1 109 ? -5.172 1.249 19.451 1.00 97.81 109 LYS A C 1
ATOM 888 O O . LYS A 1 109 ? -5.873 0.637 20.262 1.00 97.81 109 LYS A O 1
ATOM 893 N N . GLN A 1 110 ? -4.843 2.527 19.640 1.00 97.88 110 GLN A N 1
ATOM 894 C CA . GLN A 1 110 ? -5.305 3.298 20.797 1.00 97.88 110 GLN A CA 1
ATOM 895 C C . GLN A 1 110 ? -6.834 3.446 20.800 1.00 97.88 110 GLN A C 1
ATOM 897 O O . GLN A 1 110 ? -7.484 3.225 21.828 1.00 97.88 110 GLN A O 1
ATOM 902 N N . ASN A 1 111 ? -7.427 3.758 19.647 1.00 97.06 111 ASN A N 1
ATOM 903 C CA . ASN A 1 111 ? -8.876 3.872 19.488 1.00 97.06 111 ASN A CA 1
ATOM 904 C C . ASN A 1 111 ? -9.599 2.542 19.729 1.00 97.06 111 ASN A C 1
ATOM 906 O O . ASN A 1 111 ? -10.661 2.523 20.366 1.00 97.06 111 ASN A O 1
ATOM 910 N N . GLN A 1 112 ? -9.010 1.425 19.300 1.00 96.12 112 GLN A N 1
ATOM 911 C CA . GLN A 1 112 ? -9.523 0.087 19.579 1.00 96.12 112 GLN A CA 1
ATOM 912 C C . GLN A 1 112 ? -9.508 -0.206 21.084 1.00 96.12 112 GLN A C 1
ATOM 914 O O . GLN A 1 112 ? -10.543 -0.581 21.637 1.00 96.12 112 GLN A O 1
ATOM 919 N N . LYS A 1 113 ? -8.385 0.047 21.773 1.00 97.25 113 LYS A N 1
ATOM 920 C CA . LYS A 1 113 ? -8.275 -0.112 23.236 1.00 97.25 113 LYS A CA 1
ATOM 921 C C . LYS A 1 113 ? -9.309 0.738 23.976 1.00 97.25 113 LYS A C 1
ATOM 923 O O . LYS A 1 113 ? -9.990 0.252 24.879 1.00 97.25 113 LYS A O 1
ATOM 928 N N . LYS A 1 114 ? -9.482 1.998 23.564 1.00 96.69 114 LYS A N 1
ATOM 929 C CA . LYS A 1 114 ? -10.479 2.912 24.144 1.00 96.69 114 LYS A CA 1
ATOM 930 C C . LYS A 1 114 ? -11.905 2.395 23.946 1.00 96.69 114 LYS A C 1
ATOM 932 O O . LYS A 1 114 ? -12.709 2.445 24.875 1.00 96.69 114 LYS A O 1
ATOM 937 N N . SER A 1 115 ? -12.212 1.877 22.759 1.00 95.19 115 SER A N 1
ATOM 938 C CA . SER A 1 115 ? -13.523 1.298 22.439 1.00 95.19 115 SER A CA 1
ATOM 939 C C . SER A 1 115 ? -13.801 0.034 23.255 1.00 95.19 115 SER A C 1
ATOM 941 O O . SER A 1 115 ? -14.879 -0.092 23.832 1.00 95.19 115 SER A O 1
ATOM 943 N N . GLN A 1 116 ? -12.814 -0.858 23.389 1.00 95.25 116 GLN A N 1
ATOM 944 C CA . GLN A 1 116 ? -12.917 -2.052 24.233 1.00 95.25 116 GLN A CA 1
ATOM 945 C C . GLN A 1 116 ? -13.127 -1.699 25.710 1.00 95.25 116 GLN A C 1
ATOM 947 O O . GLN A 1 116 ? -14.002 -2.272 26.354 1.00 95.25 116 GLN A O 1
ATOM 952 N N . SER A 1 117 ? -12.395 -0.712 26.235 1.00 96.56 117 SER A N 1
ATOM 953 C CA . SER A 1 117 ? -12.572 -0.233 27.612 1.00 96.56 117 SER A CA 1
ATOM 954 C C . SER A 1 117 ? -13.989 0.299 27.860 1.00 96.56 117 SER A C 1
ATOM 956 O O . SER A 1 117 ? -14.632 -0.087 28.836 1.00 96.56 117 SER A O 1
ATOM 958 N N . LYS A 1 118 ? -14.535 1.110 26.944 1.00 94.88 118 LYS A N 1
ATOM 959 C CA . LYS A 1 118 ? -15.922 1.597 27.044 1.00 94.88 118 LYS A CA 1
ATOM 960 C C . LYS A 1 118 ? -16.945 0.461 27.016 1.00 94.88 118 LYS A C 1
ATOM 962 O O . LYS A 1 118 ? -17.881 0.475 27.808 1.00 94.88 118 LYS A O 1
ATOM 967 N N . LEU A 1 119 ? -16.764 -0.527 26.138 1.00 95.88 119 LEU A N 1
ATOM 968 C CA . LEU A 1 119 ? -17.642 -1.700 26.079 1.00 95.88 119 LEU A CA 1
ATOM 969 C C . LEU A 1 119 ? -17.613 -2.500 27.385 1.00 95.88 119 LEU A C 1
ATOM 971 O O . LEU A 1 119 ? -18.661 -2.941 27.851 1.00 95.88 119 LEU A O 1
ATOM 975 N N . LEU A 1 120 ? -16.436 -2.653 27.999 1.00 95.12 120 LEU A N 1
ATOM 976 C CA . LEU A 1 120 ? -16.305 -3.303 29.303 1.00 95.12 120 LEU A CA 1
ATOM 977 C C . LEU A 1 120 ? -17.014 -2.515 30.407 1.00 95.12 120 LEU A C 1
ATOM 979 O O . LEU A 1 120 ? -17.725 -3.118 31.205 1.00 95.12 120 LEU A O 1
ATOM 983 N N . GLN A 1 121 ? -16.889 -1.186 30.420 1.00 94.38 121 GLN A N 1
ATOM 984 C CA . GLN A 1 121 ? -17.602 -0.341 31.384 1.00 94.38 121 GLN A CA 1
ATOM 985 C C . GLN A 1 121 ? -19.121 -0.462 31.235 1.00 94.38 121 GLN A C 1
ATOM 987 O O . GLN A 1 121 ? -19.819 -0.646 32.229 1.00 94.38 121 GLN A O 1
ATOM 992 N N . ILE A 1 122 ? -19.635 -0.422 30.001 1.00 94.00 122 ILE A N 1
ATOM 993 C CA . ILE A 1 122 ? -21.067 -0.616 29.730 1.00 94.00 122 ILE A CA 1
ATOM 994 C C . ILE A 1 122 ? -21.508 -2.003 30.202 1.00 94.00 122 ILE A C 1
ATOM 996 O O . ILE A 1 122 ? -22.515 -2.116 30.892 1.00 94.00 122 ILE A O 1
ATOM 1000 N N . ARG A 1 123 ? -20.740 -3.057 29.898 1.00 91.00 123 ARG A N 1
ATOM 1001 C CA . ARG A 1 123 ? -21.045 -4.425 30.342 1.00 91.00 123 ARG A CA 1
ATOM 1002 C C . ARG A 1 123 ? -21.124 -4.526 31.867 1.00 91.00 123 ARG A C 1
ATOM 1004 O O . ARG A 1 123 ? -22.082 -5.091 32.381 1.00 91.00 123 ARG A O 1
ATOM 1011 N N . GLN A 1 124 ? -20.144 -3.973 32.580 1.00 92.50 124 GLN A N 1
ATOM 1012 C CA . GLN A 1 124 ? -20.117 -3.972 34.047 1.00 92.50 124 GLN A CA 1
ATOM 1013 C C . GLN A 1 124 ? -21.294 -3.188 34.636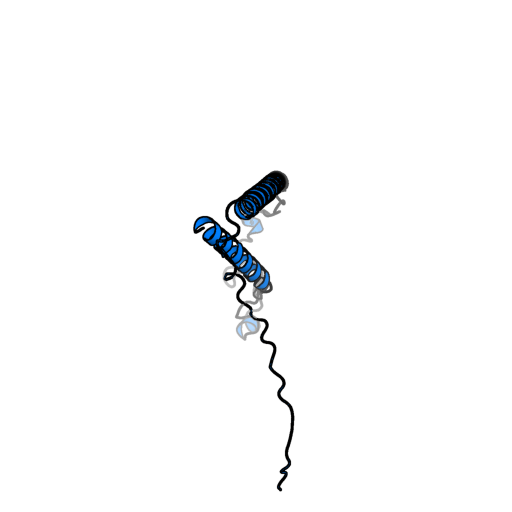 1.00 92.50 124 GLN A C 1
ATOM 1015 O O . GLN A 1 124 ? -21.927 -3.639 35.590 1.00 92.50 124 GLN A O 1
ATOM 1020 N N . PHE A 1 125 ? -21.617 -2.034 34.050 1.00 92.06 125 PHE A N 1
ATOM 1021 C CA . PHE A 1 125 ? -22.774 -1.242 34.450 1.00 92.06 125 PHE A CA 1
ATOM 1022 C C . PHE A 1 125 ? -24.076 -2.031 34.262 1.00 92.06 125 PHE A C 1
ATOM 1024 O O . PHE A 1 125 ? -24.861 -2.147 35.200 1.00 92.06 125 PHE A O 1
ATOM 1031 N N . MET A 1 126 ? -24.274 -2.647 33.095 1.00 89.06 126 MET A N 1
ATOM 1032 C CA . MET A 1 126 ? -25.464 -3.454 32.814 1.00 89.06 126 MET A CA 1
ATOM 1033 C C . MET A 1 126 ? -25.595 -4.643 33.769 1.00 89.06 126 MET A C 1
ATOM 1035 O O . MET A 1 126 ? -26.682 -4.878 34.280 1.00 89.06 126 MET A O 1
ATOM 1039 N N . GLN A 1 127 ? -24.503 -5.335 34.106 1.00 83.56 127 GLN A N 1
ATOM 1040 C CA . GLN A 1 127 ? -24.535 -6.433 35.085 1.00 83.56 127 GLN A CA 1
ATOM 1041 C C . GLN A 1 127 ? -25.003 -5.985 36.477 1.00 83.56 127 GLN A C 1
ATOM 1043 O O . GLN A 1 127 ? -25.675 -6.742 37.172 1.00 83.56 127 GLN A O 1
ATOM 1048 N N . LYS A 1 128 ? -24.674 -4.755 36.891 1.00 87.62 128 LYS A N 1
ATOM 1049 C CA . LYS A 1 128 ? -25.075 -4.222 38.198 1.00 87.62 128 LYS A CA 1
ATOM 1050 C C . LYS A 1 128 ? -26.568 -3.878 38.272 1.00 87.62 128 LYS A C 1
ATOM 1052 O O . LYS A 1 128 ? -27.153 -4.001 39.344 1.00 87.62 128 LYS A O 1
ATOM 1057 N N . TYR A 1 129 ? -27.166 -3.420 37.171 1.00 82.38 129 TYR A N 1
ATOM 1058 C CA . TYR A 1 129 ? -28.526 -2.857 37.167 1.00 82.38 129 TYR A CA 1
ATOM 1059 C C . TYR A 1 129 ? -29.563 -3.697 36.402 1.00 82.38 129 TYR A C 1
ATOM 1061 O O . TYR A 1 129 ? -30.757 -3.506 36.612 1.00 82.38 129 TYR A O 1
ATOM 1069 N N . ALA A 1 130 ? -29.127 -4.648 35.574 1.00 73.56 130 ALA A N 1
ATOM 1070 C CA . ALA A 1 130 ? -29.961 -5.630 34.879 1.00 73.56 130 ALA A CA 1
ATOM 1071 C C . ALA A 1 130 ? -29.369 -7.057 34.999 1.00 73.56 130 ALA A C 1
ATOM 1073 O O . ALA A 1 130 ? -29.063 -7.690 33.989 1.00 73.56 130 ALA A O 1
ATOM 1074 N N . PRO A 1 131 ? -29.194 -7.596 36.225 1.00 67.06 131 PRO A N 1
ATOM 1075 C CA . PRO A 1 131 ? -28.593 -8.918 36.440 1.00 67.06 131 PRO A CA 1
ATOM 1076 C C . PRO A 1 131 ? -29.404 -10.094 35.860 1.00 67.06 131 PRO A C 1
ATOM 1078 O O . PRO A 1 131 ? -28.890 -11.208 35.794 1.00 67.06 131 PRO A O 1
ATOM 1081 N N . ASN A 1 132 ? -30.649 -9.857 35.430 1.00 55.72 132 ASN A N 1
ATOM 1082 C CA . ASN A 1 132 ? -31.618 -10.904 35.090 1.00 55.72 132 ASN A CA 1
ATOM 1083 C C . ASN A 1 132 ? -31.834 -11.083 33.576 1.00 55.72 132 ASN A C 1
ATOM 1085 O O . ASN A 1 132 ? -32.623 -11.935 33.177 1.00 55.72 132 ASN A O 1
ATOM 1089 N N . GLU A 1 133 ? -31.169 -10.294 32.729 1.00 57.28 133 GLU A N 1
ATOM 1090 C CA . GLU A 1 133 ? -31.186 -10.503 31.281 1.00 57.28 133 GLU A CA 1
ATOM 1091 C C . GLU A 1 133 ? -29.965 -11.333 30.889 1.00 57.28 133 GLU A C 1
ATOM 1093 O O . GLU A 1 133 ? -28.827 -10.861 30.906 1.00 57.28 133 GLU A O 1
ATOM 1098 N N . SER A 1 134 ? -30.212 -12.591 30.524 1.00 59.03 134 SER A N 1
ATOM 1099 C CA . SER A 1 134 ? -29.279 -13.484 29.837 1.00 59.03 134 SER A CA 1
ATOM 1100 C C . SER A 1 134 ? -28.950 -12.933 28.443 1.00 59.03 134 SER A C 1
ATOM 1102 O O . SER A 1 134 ? -29.334 -13.494 27.420 1.00 59.03 134 SER A O 1
ATOM 1104 N N . LEU A 1 135 ? -28.286 -11.783 28.382 1.00 58.94 135 LEU A N 1
ATOM 1105 C CA . LEU A 1 135 ? -27.856 -11.166 27.141 1.00 58.94 135 LEU A CA 1
ATOM 1106 C C . LEU A 1 135 ? -26.432 -11.654 26.843 1.00 58.94 135 LEU A C 1
ATOM 1108 O O . LEU A 1 135 ? -25.481 -11.244 27.506 1.00 58.94 135 LEU A O 1
ATOM 1112 N N . LEU A 1 136 ? -26.304 -12.475 25.793 1.00 53.47 136 LEU A N 1
ATOM 1113 C CA . LEU A 1 136 ? -25.052 -12.855 25.113 1.00 53.47 136 LEU A CA 1
ATOM 1114 C C . LEU A 1 136 ? -24.261 -14.045 25.698 1.00 53.47 136 LEU A C 1
ATOM 1116 O O . LEU A 1 136 ? -23.073 -13.902 25.986 1.00 53.47 136 LEU A O 1
ATOM 1120 N N . GLN A 1 137 ? -24.861 -15.236 25.793 1.00 52.41 137 GLN A N 1
ATOM 1121 C CA . GLN A 1 137 ? -24.081 -16.485 25.928 1.00 52.41 137 GLN A CA 1
ATOM 1122 C C . GLN A 1 137 ? -23.846 -17.233 24.598 1.00 52.41 137 GLN A C 1
ATOM 1124 O O . GLN A 1 137 ? -22.905 -18.014 24.516 1.00 52.41 137 GLN A O 1
ATOM 1129 N N . ASP A 1 138 ? -24.552 -16.901 23.511 1.00 50.06 138 ASP A N 1
ATOM 1130 C CA . ASP A 1 138 ? -24.611 -17.805 22.342 1.00 50.06 138 ASP A CA 1
ATOM 1131 C C . ASP A 1 138 ? -23.731 -17.436 21.132 1.00 50.06 138 ASP A C 1
ATOM 1133 O O . ASP A 1 138 ? -23.911 -17.989 20.052 1.00 50.06 138 ASP A O 1
ATOM 1137 N N . ILE A 1 139 ? -22.752 -16.530 21.253 1.00 47.94 139 ILE A N 1
ATOM 1138 C CA . ILE A 1 139 ? -21.822 -16.255 20.126 1.00 47.94 139 ILE A CA 1
ATOM 1139 C C . ILE A 1 139 ? -20.512 -17.051 20.254 1.00 47.94 139 ILE A C 1
ATOM 1141 O O . ILE A 1 139 ? -19.773 -17.196 19.284 1.00 47.94 139 ILE A O 1
ATOM 1145 N N . ILE A 1 140 ? -20.244 -17.654 21.416 1.00 42.56 140 ILE A N 1
ATOM 1146 C CA . ILE A 1 140 ? -19.136 -18.603 21.581 1.00 42.56 140 ILE A CA 1
ATOM 1147 C C . ILE A 1 140 ? -19.721 -20.013 21.474 1.00 42.56 140 ILE A C 1
ATOM 1149 O O . ILE A 1 140 ? -19.791 -20.761 22.445 1.00 42.56 140 ILE A O 1
ATOM 1153 N N . GLY A 1 141 ? -20.197 -20.354 20.277 1.00 36.22 141 GLY A N 1
ATOM 1154 C CA . GLY A 1 141 ? -20.539 -21.724 19.924 1.00 36.22 141 GLY A CA 1
ATOM 1155 C C . GLY A 1 141 ? -19.276 -22.579 19.955 1.00 36.22 141 GLY A C 1
ATOM 1156 O O . GLY A 1 141 ? -18.482 -22.574 19.022 1.00 36.22 141 GLY A O 1
ATOM 1157 N N . THR A 1 142 ? -19.084 -23.263 21.077 1.00 47.94 142 THR A N 1
ATOM 1158 C CA . THR A 1 142 ? -18.550 -24.623 21.187 1.00 47.94 142 THR A CA 1
ATOM 1159 C C . THR A 1 142 ? -18.320 -25.330 19.845 1.00 47.94 142 THR A C 1
ATOM 1161 O O . THR A 1 142 ? -19.262 -25.825 19.232 1.00 47.94 142 THR A O 1
ATOM 1164 N N . SER A 1 143 ? -17.056 -25.483 19.454 1.00 41.44 143 SER A N 1
ATOM 1165 C CA . SER A 1 143 ? -16.602 -26.636 18.669 1.00 41.44 143 SER A CA 1
ATOM 1166 C C . SER A 1 143 ? -15.425 -27.310 19.383 1.00 41.44 143 SER A C 1
ATOM 1168 O O . SER A 1 143 ? -14.375 -27.572 18.804 1.00 41.44 143 SER A O 1
ATOM 1170 N N . ASN A 1 144 ? -15.587 -27.574 20.680 1.00 45.84 144 ASN A N 1
ATOM 1171 C CA . ASN A 1 144 ? -14.866 -28.682 21.291 1.00 45.84 144 ASN A CA 1
ATOM 1172 C C . ASN A 1 144 ? -15.678 -29.935 20.952 1.00 45.84 144 ASN A C 1
ATOM 1174 O O . ASN A 1 144 ? -16.554 -30.327 21.722 1.00 45.84 144 ASN A O 1
ATOM 1178 N N . GLU A 1 145 ? -15.430 -30.532 19.784 1.00 41.75 145 GLU A N 1
ATOM 1179 C CA . GLU A 1 145 ? -15.810 -31.925 19.540 1.00 41.75 145 GLU A CA 1
ATOM 1180 C C . GLU A 1 145 ? -14.958 -32.804 20.461 1.00 41.75 145 GLU A C 1
ATOM 1182 O O . GLU A 1 145 ? -13.909 -33.336 20.107 1.00 41.75 145 GLU A O 1
ATOM 1187 N N . GLN A 1 146 ? -15.401 -32.910 21.710 1.00 46.62 146 GLN A N 1
ATOM 1188 C CA . GLN A 1 146 ? -14.977 -33.965 22.603 1.00 46.62 146 GLN A CA 1
ATOM 1189 C C . GLN A 1 146 ? -15.722 -35.226 22.170 1.00 46.62 146 GLN A C 1
ATOM 1191 O O . GLN A 1 146 ? -16.903 -35.396 22.466 1.00 46.62 146 GLN A O 1
ATOM 1196 N N . VAL A 1 147 ? -15.017 -36.089 21.441 1.00 42.31 147 VAL A N 1
ATOM 1197 C CA . VAL A 1 147 ? -15.436 -37.456 21.118 1.00 42.31 147 VAL A CA 1
ATOM 1198 C C . VAL A 1 147 ? -15.858 -38.161 22.415 1.00 42.31 147 VAL A C 1
ATOM 1200 O O . VAL A 1 147 ? -15.013 -38.340 23.299 1.00 42.31 147 VAL A O 1
ATOM 1203 N N . PRO A 1 148 ? -17.129 -38.578 22.576 1.00 45.81 148 PRO A N 1
ATOM 1204 C CA .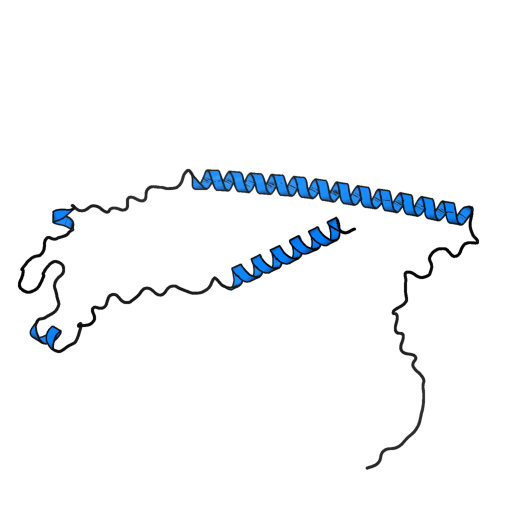 PRO A 1 148 ? -17.527 -39.362 23.732 1.00 45.81 148 PRO A CA 1
ATOM 1205 C C . PRO A 1 148 ? -16.991 -40.781 23.560 1.00 45.81 148 PRO A C 1
ATOM 1207 O O . PRO A 1 148 ? -17.561 -41.600 22.839 1.00 45.81 148 PRO A O 1
ATOM 1210 N N . GLY A 1 149 ? -15.882 -41.071 24.236 1.00 46.53 149 GLY A N 1
ATOM 1211 C CA . GLY A 1 149 ? -15.448 -42.438 24.471 1.00 46.53 149 GLY A CA 1
ATOM 1212 C C . GLY A 1 149 ? -16.533 -43.183 25.241 1.00 46.53 149 GLY A C 1
ATOM 1213 O O . GLY A 1 149 ? -16.728 -42.933 26.427 1.00 46.53 149 GLY A O 1
ATOM 1214 N N . HIS A 1 150 ? -17.222 -44.093 24.555 1.00 41.66 150 HIS A N 1
ATOM 1215 C CA . HIS A 1 150 ? -17.955 -45.178 25.188 1.00 41.66 150 HIS A CA 1
ATOM 1216 C C . HIS A 1 150 ? -17.210 -46.490 24.940 1.00 41.66 150 HIS A C 1
ATOM 1218 O O . HIS A 1 150 ? -16.849 -46.882 23.835 1.00 41.66 150 HIS A O 1
ATOM 1224 N N . ASN A 1 151 ? -16.929 -47.078 26.080 1.00 47.38 151 ASN A N 1
ATOM 1225 C CA . ASN A 1 151 ? -16.304 -48.322 26.439 1.00 47.38 151 ASN A CA 1
ATOM 1226 C C . ASN A 1 151 ? -17.052 -49.589 25.979 1.00 47.38 151 ASN A C 1
ATOM 1228 O O . ASN A 1 151 ? -18.275 -49.657 25.941 1.00 47.38 151 ASN A O 1
ATOM 1232 N N . SER A 1 152 ? -16.221 -50.625 25.813 1.00 49.03 152 SER A N 1
ATOM 1233 C CA . SER A 1 152 ? -16.438 -52.058 26.069 1.00 49.03 152 SER A CA 1
ATOM 1234 C C . SER A 1 152 ? -17.306 -52.901 25.126 1.00 49.03 152 SER A C 1
ATOM 1236 O O . SER A 1 152 ? -18.524 -52.920 25.232 1.00 49.03 152 SER A O 1
ATOM 1238 N N . GLY A 1 153 ? -16.606 -53.782 24.397 1.00 42.28 153 GLY A N 1
ATOM 1239 C CA . GLY A 1 153 ? -16.747 -55.229 24.598 1.00 42.28 153 GLY A CA 1
ATOM 1240 C C . GLY A 1 153 ? -17.531 -55.999 23.538 1.00 42.28 153 GLY A C 1
ATOM 1241 O O . 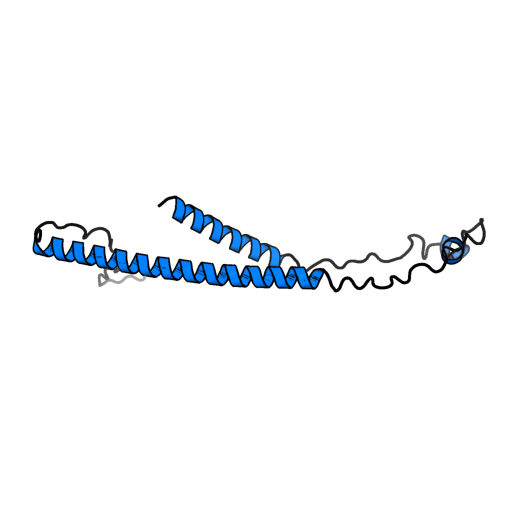GLY A 1 153 ? -18.752 -55.961 23.552 1.00 42.28 153 GLY A O 1
ATOM 1242 N N . LEU A 1 154 ? -16.815 -56.775 22.712 1.00 42.25 154 LEU A N 1
ATOM 1243 C CA . LEU A 1 154 ? -16.949 -58.238 22.550 1.00 42.25 154 LEU A CA 1
ATOM 1244 C C . LEU A 1 154 ? -16.468 -58.698 21.163 1.00 42.25 154 LEU A C 1
ATOM 1246 O O . LEU A 1 154 ? -16.981 -58.284 20.132 1.00 42.25 154 LEU A O 1
ATOM 1250 N N . GLU A 1 155 ? -15.424 -59.528 21.225 1.00 54.19 155 GLU A N 1
ATOM 1251 C CA . GLU A 1 155 ? -15.162 -60.754 20.461 1.00 54.19 155 GLU A CA 1
ATOM 1252 C C . GLU A 1 155 ? -15.746 -60.944 19.053 1.00 54.19 155 GLU A C 1
ATOM 1254 O O . GLU A 1 155 ? -16.954 -60.929 18.837 1.00 54.19 155 GLU A O 1
ATOM 1259 N N . GLY A 1 156 ? -14.860 -61.352 18.137 1.00 42.72 156 GLY A N 1
ATOM 1260 C CA . GLY A 1 156 ? -15.249 -62.140 16.970 1.00 42.72 156 GLY A CA 1
ATOM 1261 C C . GLY A 1 156 ? -14.286 -62.034 15.795 1.00 42.72 156 GLY A C 1
ATOM 1262 O O . GLY A 1 156 ? -14.615 -61.398 14.802 1.00 42.72 156 GLY A O 1
ATOM 1263 N N . VAL A 1 157 ? -13.120 -62.683 15.880 1.00 46.50 157 VAL A N 1
ATOM 1264 C CA . VAL A 1 157 ? -12.388 -63.109 14.672 1.00 46.50 157 VAL A CA 1
ATOM 1265 C C . VAL A 1 157 ? -13.109 -64.336 14.110 1.00 46.50 157 VAL A C 1
ATOM 1267 O O . VAL A 1 157 ? -13.369 -65.279 14.858 1.00 46.50 157 VAL A O 1
ATOM 1270 N N . PRO A 1 158 ? -13.478 -64.316 12.824 1.00 53.34 158 PRO A N 1
ATOM 1271 C CA . PRO A 1 158 ? -13.054 -65.386 11.908 1.00 53.34 158 PRO A CA 1
ATOM 1272 C C . PRO A 1 158 ? -12.722 -64.796 10.514 1.00 53.34 158 PRO A C 1
ATOM 1274 O O . PRO A 1 158 ? -13.223 -63.733 10.165 1.00 53.34 158 PRO A O 1
ATOM 1277 N N . GLN A 1 159 ? -11.915 -65.374 9.629 1.00 52.84 159 GLN A N 1
ATOM 1278 C CA . GLN A 1 159 ? -11.129 -66.603 9.560 1.00 52.84 159 GLN A CA 1
ATOM 1279 C C . GLN A 1 159 ? -10.031 -66.349 8.516 1.00 52.84 159 GLN A C 1
ATOM 1281 O O . GLN A 1 159 ? -10.317 -65.585 7.563 1.00 52.84 159 GLN A O 1
#

Sequence (159 aa):
SKRISNWIYYVFYDQDMINERMNNNERSTDQPPQNVSWEGDMYSKVLGNEKRGYVRGLGLGPIPSVLWGSKSSVENIVLEDSSNKVVQRLEQEITELEEKQNEEIDLMKQNQKKSQSKLLQIRQFMQKYAPNESLLQDIIGTSNEQVPGHNSGLEGVPQ

Organism: Solanum commersonii (NCBI:txid4109)